Protein AF-A0A833GE02-F1 (afdb_monomer_lite)

Radius of gyration: 10.72 Å; chains: 1; bounding box: 26×15×29 Å

Sequence (53 aa):
AYEILGLQPGASVQEIGRAHRALMKKLHPDQGGSTYL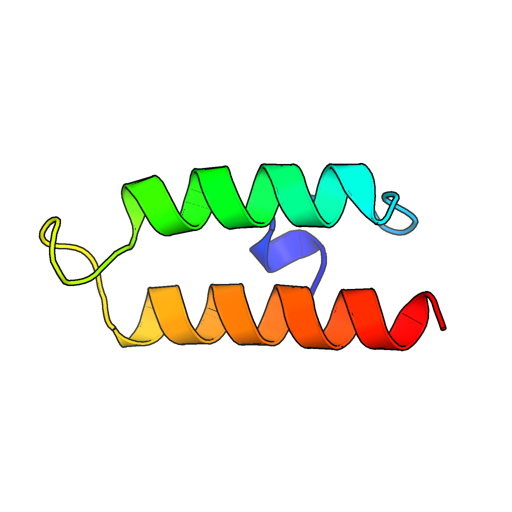AARVNEAKDVLLRRHR

Structure (mmCIF, N/CA/C/O backbone):
data_AF-A0A833GE02-F1
#
_entry.id   AF-A0A833GE02-F1
#
loop_
_atom_site.group_PDB
_atom_site.id
_atom_site.type_symbol
_atom_site.label_atom_id
_atom_site.label_alt_id
_atom_site.label_comp_id
_atom_site.label_asym_id
_atom_site.label_entity_id
_atom_site.label_seq_id
_atom_site.pdbx_PDB_ins_code
_atom_site.Cartn_x
_atom_site.Cartn_y
_atom_site.Cartn_z
_atom_site.occupancy
_atom_site.B_iso_or_equiv
_atom_site.auth_seq_id
_atom_site.auth_comp_id
_atom_site.auth_asym_id
_a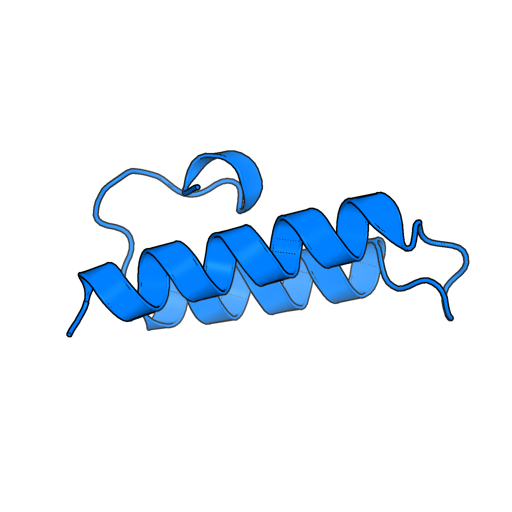tom_site.auth_atom_id
_atom_site.pdbx_PDB_model_num
ATOM 1 N N . ALA A 1 1 ? -3.358 -9.112 3.081 1.00 90.56 1 ALA A N 1
ATOM 2 C CA . ALA A 1 1 ? -3.504 -7.731 2.564 1.00 90.56 1 ALA A CA 1
ATOM 3 C C . ALA A 1 1 ? -2.560 -6.755 3.270 1.00 90.56 1 ALA A C 1
ATOM 5 O O . ALA A 1 1 ? -1.786 -6.116 2.575 1.00 90.56 1 ALA A O 1
ATOM 6 N N . TYR A 1 2 ? -2.545 -6.682 4.612 1.00 96.38 2 TYR A N 1
ATOM 7 C CA . TYR A 1 2 ? -1.580 -5.847 5.355 1.00 96.38 2 TYR A CA 1
ATOM 8 C C . TYR A 1 2 ? -0.113 -6.132 4.986 1.00 96.38 2 TYR A C 1
ATOM 10 O O . TYR A 1 2 ? 0.616 -5.200 4.665 1.00 96.38 2 TYR A O 1
ATOM 18 N N . GLU A 1 3 ? 0.283 -7.404 4.901 1.00 97.50 3 GLU A N 1
ATOM 19 C CA . GLU A 1 3 ? 1.645 -7.811 4.510 1.00 97.50 3 GLU A CA 1
ATOM 20 C C . GLU A 1 3 ? 2.069 -7.313 3.121 1.00 97.50 3 GLU A C 1
ATOM 22 O O . GLU A 1 3 ? 3.209 -6.898 2.947 1.00 97.50 3 GLU A O 1
ATOM 27 N N . ILE A 1 4 ? 1.149 -7.268 2.146 1.00 97.81 4 ILE A N 1
ATOM 28 C CA . ILE A 1 4 ? 1.435 -6.746 0.795 1.00 97.81 4 ILE A CA 1
ATOM 29 C C . ILE A 1 4 ? 1.816 -5.261 0.860 1.00 97.81 4 ILE A C 1
ATOM 31 O O . ILE A 1 4 ? 2.632 -4.798 0.068 1.00 97.81 4 ILE A O 1
ATOM 35 N N . LEU A 1 5 ? 1.247 -4.518 1.815 1.00 97.81 5 LEU A N 1
ATOM 36 C CA . LEU A 1 5 ? 1.595 -3.122 2.071 1.00 97.81 5 LEU A CA 1
ATOM 37 C C . LEU A 1 5 ? 2.737 -2.954 3.089 1.00 97.81 5 LEU A C 1
ATOM 39 O O . LEU A 1 5 ? 3.106 -1.823 3.389 1.00 97.81 5 LEU A O 1
ATOM 43 N N . GLY A 1 6 ? 3.295 -4.043 3.630 1.00 97.56 6 GLY A N 1
ATOM 44 C CA . GLY A 1 6 ? 4.297 -3.985 4.698 1.00 97.56 6 GLY A CA 1
ATOM 45 C C . GLY A 1 6 ? 3.759 -3.389 6.003 1.00 97.56 6 GLY A C 1
ATOM 46 O O . GLY A 1 6 ? 4.494 -2.723 6.727 1.00 97.56 6 GLY A O 1
ATOM 47 N N . LEU A 1 7 ? 2.468 -3.576 6.282 1.00 98.19 7 LEU A N 1
ATOM 48 C CA . LEU A 1 7 ? 1.785 -3.031 7.455 1.00 98.19 7 LEU A CA 1
ATOM 49 C C . LEU A 1 7 ? 1.468 -4.119 8.479 1.00 98.19 7 LEU A C 1
ATOM 51 O O . LEU A 1 7 ? 1.323 -5.292 8.140 1.00 98.19 7 LEU A O 1
ATOM 55 N N . GLN A 1 8 ? 1.298 -3.700 9.731 1.00 97.75 8 GLN A N 1
ATOM 56 C CA . GLN A 1 8 ? 0.765 -4.555 10.787 1.00 97.75 8 GLN A CA 1
ATOM 57 C C . GLN A 1 8 ? -0.774 -4.584 10.753 1.00 97.75 8 GLN A C 1
ATOM 59 O O . GLN A 1 8 ? -1.398 -3.610 10.313 1.00 97.75 8 GLN A O 1
ATOM 64 N N . PRO A 1 9 ? -1.411 -5.676 11.219 1.00 96.75 9 PRO A N 1
ATOM 65 C CA . PRO A 1 9 ? -2.857 -5.721 11.396 1.00 96.75 9 PRO A CA 1
ATOM 66 C C . PRO A 1 9 ? -3.364 -4.565 12.264 1.00 96.75 9 PRO A C 1
ATOM 68 O O . PRO A 1 9 ? -2.771 -4.245 13.289 1.00 96.75 9 PRO A O 1
ATOM 71 N N . GLY A 1 10 ? -4.471 -3.944 11.854 1.00 94.81 10 GLY A N 1
ATOM 72 C CA . GLY A 1 10 ? -5.040 -2.790 12.555 1.00 94.81 10 GLY A CA 1
ATOM 73 C C . GLY A 1 10 ? -4.451 -1.437 12.147 1.00 94.81 10 GLY A C 1
ATOM 74 O O . GLY A 1 10 ? -4.906 -0.420 12.666 1.00 94.81 10 GLY A O 1
ATOM 75 N N . ALA A 1 11 ? -3.504 -1.397 11.199 1.00 97.75 11 ALA A N 1
ATOM 76 C CA . ALA A 1 11 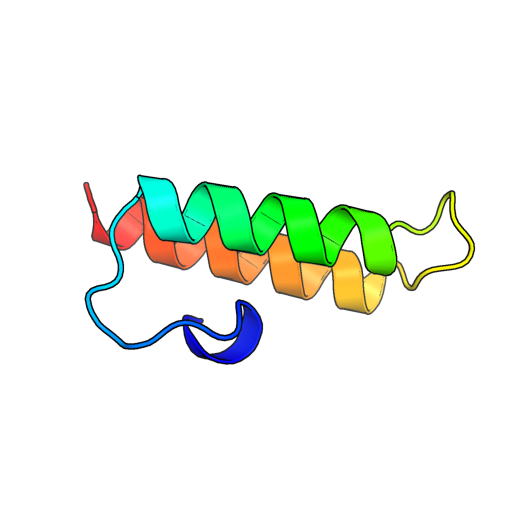? -3.013 -0.137 10.646 1.00 97.75 11 ALA A CA 1
ATOM 77 C C . ALA A 1 11 ? -4.168 0.735 10.128 1.00 97.75 11 ALA A C 1
ATOM 79 O O . ALA A 1 11 ? -5.106 0.251 9.492 1.00 97.75 11 ALA A O 1
ATOM 80 N N . SER A 1 12 ? -4.073 2.031 10.402 1.00 98.06 12 SER A N 1
ATOM 81 C CA . SER A 1 12 ? -5.068 3.043 10.068 1.00 98.06 12 SER A CA 1
ATOM 82 C C . SER A 1 12 ? -5.208 3.265 8.558 1.00 98.06 12 SER A C 1
ATOM 84 O O . SER A 1 12 ? -4.290 3.029 7.769 1.00 98.06 12 SER A O 1
ATOM 86 N N . VAL A 1 13 ? -6.339 3.847 8.145 1.00 98.00 13 VAL A N 1
ATOM 87 C CA . VAL A 1 13 ? -6.584 4.285 6.753 1.00 98.00 13 VAL A CA 1
ATOM 88 C C . VAL A 1 13 ? -5.460 5.194 6.234 1.00 98.00 13 VAL A C 1
ATOM 90 O O . VAL A 1 13 ? -5.069 5.116 5.067 1.00 98.00 13 VAL A O 1
ATOM 93 N N . GLN A 1 14 ? -4.900 6.033 7.107 1.00 98.25 14 GLN A N 1
ATOM 94 C CA . GLN A 1 14 ? -3.793 6.927 6.772 1.00 98.25 14 GLN A CA 1
ATOM 95 C C . GLN A 1 14 ? -2.505 6.145 6.476 1.00 98.25 14 GLN A C 1
ATOM 97 O O . GLN A 1 14 ? -1.819 6.435 5.493 1.00 98.25 14 GLN A O 1
ATOM 102 N N . GLU A 1 15 ? -2.186 5.133 7.287 1.00 98.31 15 GLU A N 1
ATOM 103 C CA . GLU A 1 15 ? -1.033 4.248 7.084 1.00 98.31 15 GLU A CA 1
ATOM 104 C C . GLU A 1 15 ? -1.170 3.413 5.812 1.00 98.31 15 GLU A C 1
ATOM 106 O O . GLU A 1 15 ? -0.227 3.366 5.021 1.00 98.31 15 GLU A O 1
ATOM 111 N N . ILE A 1 16 ? -2.362 2.865 5.552 1.00 98.44 16 ILE A N 1
ATOM 112 C CA . ILE A 1 16 ? -2.703 2.160 4.306 1.00 98.44 16 ILE A CA 1
ATOM 113 C C . ILE A 1 16 ? -2.429 3.054 3.092 1.00 98.44 16 ILE A C 1
ATOM 115 O O . ILE A 1 16 ? -1.742 2.647 2.153 1.00 98.44 16 ILE A O 1
ATOM 119 N N . GLY A 1 17 ? -2.915 4.299 3.120 1.00 98.50 17 GLY A N 1
ATOM 120 C CA . GLY A 1 17 ? -2.704 5.255 2.035 1.00 98.50 17 GLY A CA 1
ATOM 121 C C . GLY A 1 17 ? -1.232 5.626 1.826 1.00 98.50 17 GLY A C 1
ATOM 122 O O . GLY A 1 17 ? -0.788 5.743 0.682 1.00 98.50 17 GLY A O 1
ATOM 123 N N . ARG A 1 18 ? -0.458 5.802 2.906 1.00 98.56 18 ARG A N 1
ATOM 124 C CA . ARG A 1 18 ? 0.986 6.090 2.819 1.00 98.56 18 ARG A CA 1
ATOM 125 C C . ARG A 1 18 ? 1.763 4.915 2.226 1.00 98.56 18 ARG A C 1
ATOM 127 O O . ARG A 1 18 ? 2.537 5.126 1.292 1.00 98.56 18 ARG A O 1
ATOM 134 N N . ALA A 1 19 ? 1.532 3.704 2.728 1.00 98.50 19 ALA A N 1
ATOM 135 C CA . ALA A 1 19 ? 2.212 2.498 2.268 1.00 98.50 19 ALA A CA 1
ATOM 136 C C . ALA A 1 19 ? 1.913 2.196 0.792 1.00 98.50 19 ALA A C 1
ATOM 138 O O . ALA A 1 19 ? 2.831 1.949 0.011 1.00 98.50 19 ALA A O 1
ATOM 139 N N . HIS A 1 20 ? 0.644 2.320 0.385 1.00 98.62 20 HIS A N 1
ATOM 140 C CA . HIS A 1 20 ? 0.227 2.168 -1.011 1.00 98.62 20 HIS A CA 1
ATOM 141 C C . HIS A 1 20 ? 0.983 3.117 -1.946 1.00 98.62 20 HIS A C 1
ATOM 143 O O . HIS A 1 20 ? 1.588 2.663 -2.915 1.00 98.62 20 HIS A O 1
ATOM 149 N N . ARG A 1 21 ? 1.025 4.421 -1.633 1.00 98.44 21 ARG A N 1
ATOM 150 C CA . ARG A 1 21 ? 1.742 5.407 -2.463 1.00 98.44 21 ARG A CA 1
ATOM 151 C C . ARG A 1 21 ? 3.237 5.108 -2.558 1.00 98.44 21 ARG A C 1
ATOM 153 O O . ARG A 1 21 ? 3.812 5.224 -3.639 1.00 98.44 21 ARG A O 1
ATOM 160 N N . ALA A 1 22 ? 3.863 4.720 -1.447 1.00 98.12 22 ALA A N 1
ATOM 161 C CA . ALA A 1 22 ? 5.286 4.396 -1.413 1.00 98.12 22 ALA A CA 1
ATOM 162 C C . ALA A 1 22 ? 5.625 3.173 -2.281 1.00 98.12 22 ALA A C 1
ATOM 164 O O . ALA A 1 22 ? 6.618 3.198 -3.008 1.00 98.12 22 ALA A O 1
ATOM 165 N N . LEU A 1 23 ? 4.797 2.125 -2.237 1.00 97.81 23 LEU A N 1
ATOM 166 C CA . LEU A 1 23 ? 4.979 0.927 -3.057 1.00 97.81 23 LEU A CA 1
ATOM 167 C C . LEU A 1 23 ? 4.676 1.192 -4.529 1.00 97.81 23 LEU A C 1
ATOM 169 O O . LEU A 1 23 ? 5.464 0.801 -5.384 1.00 97.81 23 LEU A O 1
ATOM 173 N N . MET A 1 24 ? 3.602 1.922 -4.835 1.00 98.00 24 MET A N 1
ATOM 174 C CA . MET A 1 24 ? 3.270 2.275 -6.216 1.00 98.00 24 MET A CA 1
ATOM 175 C C . MET A 1 24 ? 4.371 3.097 -6.876 1.00 98.00 24 MET A C 1
ATOM 177 O O . MET A 1 24 ? 4.711 2.814 -8.015 1.00 98.00 24 MET A O 1
ATOM 181 N N . LYS A 1 25 ? 5.010 4.033 -6.162 1.00 97.19 25 LYS A N 1
ATOM 182 C CA . LYS A 1 25 ? 6.168 4.765 -6.699 1.00 97.19 25 LYS A CA 1
ATOM 183 C C . LYS A 1 25 ? 7.313 3.833 -7.120 1.00 97.19 25 LYS A C 1
ATOM 185 O O . LYS A 1 25 ? 8.029 4.151 -8.052 1.00 97.19 25 LYS A O 1
ATOM 190 N N . LYS A 1 26 ? 7.496 2.693 -6.450 1.00 95.62 26 LYS A N 1
ATOM 191 C CA . LYS A 1 26 ? 8.551 1.721 -6.785 1.00 95.62 26 LYS A CA 1
ATOM 192 C C . LYS A 1 26 ? 8.130 0.722 -7.862 1.00 95.62 26 LYS A C 1
ATOM 194 O O . LYS A 1 26 ? 8.979 0.209 -8.576 1.00 95.62 26 LYS A O 1
ATOM 199 N N . LEU A 1 27 ? 6.841 0.396 -7.925 1.00 97.00 27 LEU A N 1
ATOM 200 C CA . LEU A 1 27 ? 6.319 -0.729 -8.704 1.00 97.00 27 LEU A CA 1
ATOM 201 C C . LEU A 1 27 ? 5.542 -0.303 -9.953 1.00 97.00 27 LEU A C 1
ATOM 203 O O . LEU A 1 27 ? 5.112 -1.176 -10.705 1.00 97.00 27 LEU A O 1
ATOM 207 N N . HIS A 1 28 ? 5.342 1.000 -10.178 1.00 94.94 28 HIS A N 1
ATOM 208 C CA . HIS A 1 28 ? 4.565 1.494 -11.310 1.00 94.94 28 HIS A CA 1
ATOM 209 C C . HIS A 1 28 ? 5.164 1.028 -12.650 1.00 94.94 28 HIS A C 1
ATOM 211 O O . HIS A 1 28 ? 6.362 1.232 -12.863 1.00 94.94 28 HIS A O 1
ATOM 217 N N . PRO A 1 29 ? 4.360 0.474 -13.577 1.00 95.62 29 PRO A N 1
ATOM 218 C CA . PRO A 1 29 ? 4.836 0.040 -14.893 1.00 95.62 29 PRO A CA 1
ATOM 219 C C . PRO A 1 29 ? 5.561 1.143 -15.670 1.00 95.62 29 PRO A C 1
ATOM 221 O O . PRO A 1 29 ? 6.643 0.911 -16.196 1.00 95.62 29 PRO A O 1
ATOM 224 N N . ASP A 1 30 ? 5.034 2.371 -15.640 1.00 95.94 30 ASP A N 1
ATOM 225 C CA . ASP A 1 30 ? 5.650 3.536 -16.300 1.00 95.94 30 ASP A CA 1
ATOM 226 C C . ASP A 1 30 ? 7.055 3.883 -15.776 1.00 95.94 30 ASP A C 1
ATOM 228 O O . ASP A 1 30 ? 7.781 4.636 -16.414 1.00 95.94 30 ASP A O 1
ATOM 232 N N . GLN A 1 31 ? 7.450 3.350 -14.616 1.00 93.75 31 GLN A N 1
ATOM 233 C CA . GLN A 1 31 ? 8.781 3.536 -14.026 1.00 93.75 31 GLN A CA 1
ATOM 234 C C . GLN A 1 31 ? 9.639 2.263 -14.143 1.00 93.75 31 GLN A C 1
ATOM 236 O O . GLN A 1 31 ? 10.590 2.085 -13.387 1.00 93.75 31 GLN A O 1
ATOM 241 N N . GLY A 1 32 ? 9.296 1.361 -15.071 1.00 92.88 32 GLY A N 1
ATOM 242 C CA . GLY A 1 32 ? 9.968 0.070 -15.253 1.00 92.88 32 GLY A CA 1
ATOM 243 C C . GLY A 1 32 ? 9.544 -0.998 -14.240 1.00 92.88 32 GLY A C 1
ATOM 244 O O . GLY A 1 32 ? 10.202 -2.029 -14.116 1.00 92.88 32 GLY A O 1
ATOM 245 N N . GLY A 1 33 ? 8.465 -0.754 -13.494 1.00 95.00 33 GLY A N 1
ATOM 246 C CA . GLY A 1 33 ? 7.888 -1.710 -12.558 1.00 95.00 33 GLY A CA 1
ATOM 247 C C . GLY A 1 33 ? 7.015 -2.773 -13.233 1.00 95.00 33 GLY A C 1
ATOM 248 O O . GLY A 1 33 ? 6.931 -2.878 -14.454 1.00 95.00 33 GLY A O 1
ATOM 249 N N . SER A 1 34 ? 6.336 -3.584 -12.422 1.00 97.50 34 SER A N 1
ATOM 250 C CA . SER A 1 34 ? 5.525 -4.709 -12.903 1.00 97.50 34 SER A CA 1
ATOM 251 C C . SER A 1 34 ? 4.036 -4.419 -12.772 1.00 97.50 34 SER A C 1
ATOM 253 O O . SER A 1 34 ? 3.544 -4.168 -11.670 1.00 97.50 34 SER A O 1
ATOM 255 N N . THR A 1 35 ? 3.296 -4.564 -13.876 1.00 97.25 35 THR A N 1
ATOM 256 C CA . THR A 1 35 ? 1.825 -4.477 -13.900 1.00 97.25 35 THR A CA 1
ATOM 257 C C . THR A 1 35 ? 1.188 -5.424 -12.891 1.00 97.25 35 THR A C 1
ATOM 259 O O . THR A 1 35 ? 0.266 -5.041 -12.173 1.00 97.25 35 THR A O 1
ATOM 262 N N . TYR A 1 36 ? 1.715 -6.646 -12.784 1.00 97.44 36 TYR A N 1
ATOM 263 C CA . TYR A 1 36 ? 1.212 -7.642 -11.844 1.00 97.44 36 TYR A CA 1
ATOM 264 C C . TYR A 1 36 ? 1.418 -7.206 -10.386 1.00 97.44 36 TYR A C 1
ATOM 266 O O . TYR A 1 36 ? 0.481 -7.244 -9.588 1.00 97.44 36 TYR A O 1
ATOM 274 N N . LEU A 1 37 ? 2.616 -6.730 -10.033 1.00 97.50 37 LEU A N 1
ATOM 275 C CA . LEU A 1 37 ? 2.903 -6.285 -8.665 1.00 97.50 37 LEU A CA 1
ATOM 276 C C . LEU A 1 37 ? 2.108 -5.026 -8.295 1.00 97.50 37 LEU A C 1
ATOM 278 O O . LEU A 1 37 ? 1.566 -4.944 -7.193 1.00 97.50 37 LEU A O 1
ATOM 282 N N . ALA A 1 38 ? 1.978 -4.079 -9.225 1.00 98.31 38 ALA A N 1
ATOM 283 C CA . ALA A 1 38 ? 1.140 -2.897 -9.052 1.00 98.31 38 ALA A CA 1
ATOM 284 C C . ALA A 1 38 ? -0.333 -3.275 -8.806 1.00 98.31 38 ALA A C 1
ATOM 286 O O . ALA A 1 38 ? -0.959 -2.757 -7.878 1.00 98.31 38 ALA A O 1
ATOM 287 N N . ALA A 1 39 ? -0.875 -4.229 -9.573 1.00 98.25 39 ALA A N 1
ATOM 288 C CA . ALA A 1 39 ? -2.238 -4.722 -9.384 1.00 98.25 39 ALA A CA 1
ATOM 289 C C . ALA A 1 39 ? -2.440 -5.350 -7.994 1.00 98.25 39 ALA A C 1
ATOM 291 O O . ALA A 1 39 ? -3.417 -5.033 -7.316 1.00 98.25 39 ALA A O 1
ATOM 292 N N . ARG A 1 40 ? -1.484 -6.160 -7.518 1.00 98.38 40 ARG A N 1
ATOM 293 C CA . ARG A 1 40 ? -1.523 -6.763 -6.172 1.00 98.38 40 ARG A CA 1
ATOM 294 C C . ARG A 1 40 ? -1.508 -5.719 -5.052 1.00 98.38 40 ARG A C 1
ATOM 296 O O . ARG A 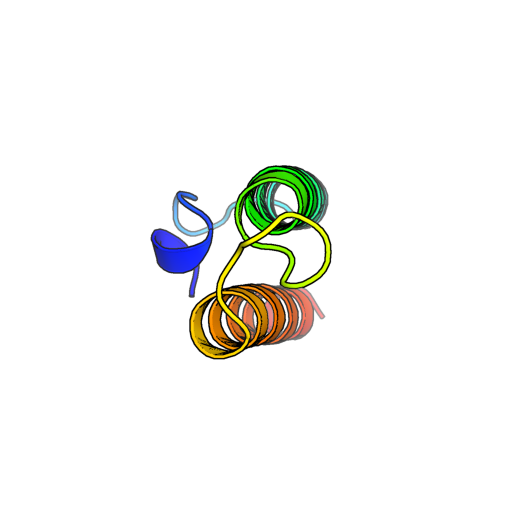1 40 ? -2.213 -5.877 -4.056 1.00 98.38 40 ARG A O 1
ATOM 303 N N . VAL A 1 41 ? -0.739 -4.641 -5.210 1.00 98.44 41 VAL A N 1
ATOM 304 C CA . VAL A 1 41 ? -0.696 -3.521 -4.251 1.00 98.44 41 VAL A CA 1
ATOM 305 C C . VAL A 1 41 ? -2.012 -2.737 -4.233 1.00 98.44 41 VAL A C 1
ATOM 307 O O . VAL A 1 41 ? -2.488 -2.370 -3.155 1.00 98.44 41 VAL A O 1
ATOM 310 N N . ASN A 1 42 ? -2.630 -2.517 -5.395 1.00 98.44 42 ASN A N 1
ATOM 311 C CA . ASN A 1 42 ? -3.947 -1.883 -5.491 1.00 98.44 42 ASN A CA 1
ATOM 312 C C . ASN A 1 42 ? -5.034 -2.732 -4.818 1.00 98.44 42 ASN A C 1
ATOM 314 O O . ASN A 1 42 ? -5.761 -2.230 -3.962 1.00 98.44 42 ASN A O 1
ATOM 318 N N . GLU A 1 43 ? -5.079 -4.030 -5.123 1.00 98.56 43 GLU A N 1
ATOM 319 C CA . GLU A 1 43 ? -6.024 -4.973 -4.517 1.00 98.56 43 GLU A CA 1
ATOM 320 C C . GLU A 1 43 ? -5.886 -5.005 -2.986 1.00 98.56 43 GLU A C 1
ATOM 322 O O . GLU A 1 43 ? -6.879 -4.946 -2.257 1.00 98.56 43 GLU A O 1
ATOM 327 N N . ALA A 1 44 ? -4.650 -5.028 -2.476 1.00 98.44 44 ALA A N 1
ATOM 328 C CA . ALA A 1 44 ? -4.394 -5.005 -1.041 1.00 98.44 44 ALA A CA 1
ATOM 329 C C . ALA A 1 44 ? -4.942 -3.739 -0.367 1.00 98.44 44 ALA A C 1
ATOM 331 O O . ALA A 1 44 ? -5.571 -3.840 0.688 1.00 98.44 44 ALA A O 1
ATOM 332 N N . LYS A 1 45 ? -4.744 -2.561 -0.972 1.00 98.44 45 LYS A N 1
ATOM 333 C CA . LYS A 1 45 ? -5.331 -1.307 -0.479 1.00 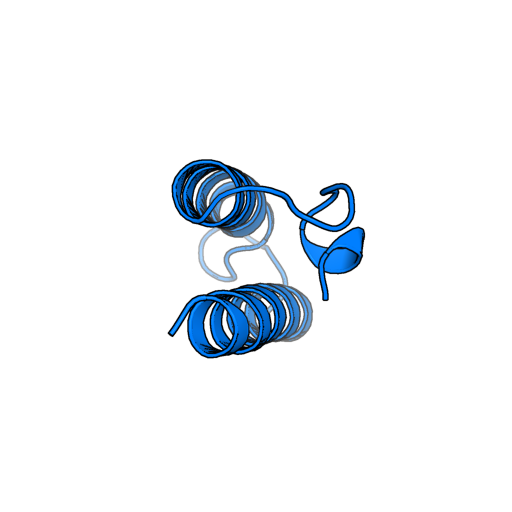98.44 45 LYS A CA 1
ATOM 334 C C . LYS A 1 45 ? -6.855 -1.396 -0.450 1.00 98.44 45 LYS A C 1
ATOM 336 O O . LYS A 1 45 ? -7.448 -1.064 0.573 1.00 98.44 45 LYS A O 1
ATOM 341 N N . ASP A 1 46 ? -7.482 -1.847 -1.531 1.00 98.38 46 ASP A N 1
ATOM 342 C CA . ASP A 1 46 ? -8.943 -1.869 -1.645 1.00 98.38 46 ASP A CA 1
ATOM 343 C C . ASP A 1 46 ? -9.590 -2.799 -0.615 1.00 98.38 46 ASP A C 1
ATOM 345 O O . ASP A 1 46 ? -10.566 -2.419 0.036 1.00 98.38 46 ASP A O 1
ATOM 349 N N . VAL A 1 47 ? -9.011 -3.985 -0.400 1.00 98.12 47 VAL A N 1
ATOM 350 C CA . VAL A 1 47 ? -9.454 -4.923 0.644 1.00 98.12 47 VAL A CA 1
ATOM 351 C C . VAL A 1 47 ? -9.385 -4.278 2.027 1.00 98.12 47 VAL A C 1
ATOM 353 O O . VAL A 1 47 ? -10.336 -4.375 2.803 1.00 98.12 47 VAL A O 1
ATOM 356 N N . LEU A 1 48 ? -8.278 -3.602 2.344 1.00 97.38 48 LEU A N 1
ATOM 357 C CA . LEU A 1 48 ? -8.106 -2.980 3.655 1.00 97.38 48 LEU A CA 1
ATOM 358 C C . LEU A 1 48 ? -9.050 -1.792 3.846 1.00 97.38 48 LEU A C 1
ATOM 360 O O . LEU A 1 48 ? -9.680 -1.690 4.892 1.00 97.38 48 LEU A O 1
ATOM 364 N N . LEU A 1 49 ? -9.227 -0.941 2.834 1.00 96.88 49 LEU A N 1
ATOM 365 C CA . LEU A 1 49 ? -10.151 0.192 2.919 1.00 96.88 49 LEU A CA 1
ATOM 366 C C . LEU A 1 49 ? -11.609 -0.245 3.086 1.00 96.88 49 LEU A C 1
ATOM 368 O O . LEU A 1 49 ? -12.348 0.416 3.811 1.00 96.88 49 LEU A O 1
ATOM 372 N N . ARG A 1 50 ? -12.029 -1.355 2.464 1.00 96.12 50 ARG A N 1
ATOM 373 C CA . ARG A 1 50 ? -13.372 -1.921 2.683 1.00 96.12 50 ARG A CA 1
ATOM 374 C C . ARG A 1 50 ? -13.575 -2.403 4.117 1.00 96.12 50 ARG A C 1
ATOM 376 O O . ARG A 1 50 ? -14.679 -2.279 4.621 1.00 96.12 50 ARG A O 1
ATOM 383 N N . ARG A 1 51 ? -12.528 -2.909 4.776 1.00 92.19 51 ARG A N 1
ATOM 384 C CA . ARG A 1 51 ? -12.583 -3.375 6.173 1.00 92.19 51 ARG A CA 1
ATOM 385 C C . ARG A 1 51 ? -12.691 -2.234 7.198 1.00 92.19 51 ARG A C 1
ATOM 387 O O . ARG A 1 51 ? -13.040 -2.492 8.342 1.00 92.19 51 ARG A O 1
ATOM 394 N N . HIS A 1 52 ? -12.371 -1.001 6.806 1.00 88.69 52 HIS A N 1
ATOM 395 C CA . HIS A 1 52 ? -12.505 0.198 7.647 1.00 88.69 52 HIS A CA 1
ATOM 396 C C . HIS A 1 52 ? -13.838 0.942 7.460 1.00 88.69 52 HIS A C 1
ATOM 398 O O . HIS A 1 52 ? -14.012 2.008 8.048 1.00 88.69 52 HIS A O 1
ATOM 404 N N . ARG A 1 53 ? -14.738 0.424 6.619 1.00 79.69 53 ARG A N 1
ATOM 405 C CA . ARG A 1 53 ? -16.116 0.910 6.490 1.00 79.69 53 ARG A CA 1
ATOM 406 C C . ARG A 1 53 ? -17.020 0.128 7.427 1.00 79.69 53 ARG A C 1
ATOM 408 O O . ARG A 1 53 ? -17.954 0.763 7.950 1.00 79.69 53 ARG A O 1
#

pLDDT: mean 96.66, std 3.13, range [79.69, 9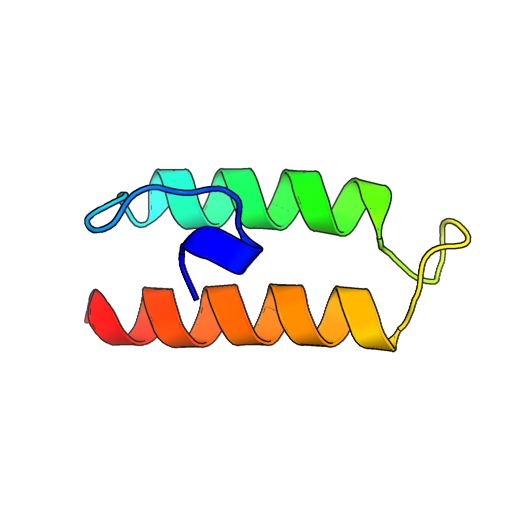8.62]

Secondary structure (DSSP, 8-state):
-TGGGT--TT--HHHHHHHHHHHHHHH-GGGT--HHHHHHHHHHHHHHHHHT-

Foldseek 3Di:
DCVLLPHDPPDDLVSLVVSLVVVCVVAPVVVVHDPVSNVVSVVVSVVVVVVVD